Protein AF-A0A935YPF9-F1 (afdb_monomer_lite)

Sequence (66 aa):
MCVEWLPRYAPELNDIEHAWRDLKRHFLAHQTFRDLDHLDRAIHAAVTDLNNERQSKTCANLRIAA

pLDDT: mean 82.15, std 11.49, range [44.81, 94.81]

Radius of gyration: 15.63 Å; chains: 1; bounding box: 31×41×36 Å

Structure (mmCIF, N/CA/C/O backbone):
data_AF-A0A935YPF9-F1
#
_entry.id   AF-A0A935YPF9-F1
#
loop_
_atom_site.group_PDB
_atom_site.id
_atom_site.type_symbol
_atom_site.label_atom_id
_atom_site.label_alt_id
_atom_site.label_comp_id
_atom_site.label_asym_id
_atom_site.label_entity_id
_atom_site.label_seq_id
_atom_site.pdbx_PDB_ins_code
_atom_site.Cartn_x
_atom_site.Cartn_y
_atom_site.Cartn_z
_atom_site.occupancy
_atom_site.B_iso_or_equiv
_atom_site.auth_seq_id
_atom_site.auth_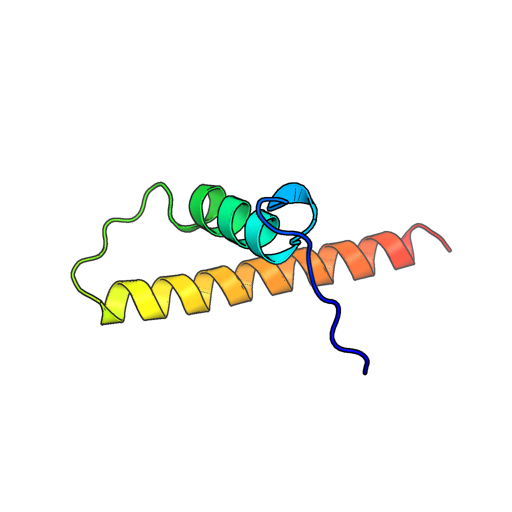comp_id
_atom_site.auth_asym_id
_atom_site.auth_atom_id
_atom_site.pdbx_PDB_model_num
ATOM 1 N N . MET A 1 1 ? 7.651 7.416 -21.903 1.00 58.00 1 MET A N 1
ATOM 2 C CA . MET A 1 1 ? 7.945 6.591 -20.711 1.00 58.00 1 MET A CA 1
ATOM 3 C C . MET A 1 1 ? 8.738 5.380 -21.170 1.00 58.00 1 MET A C 1
ATOM 5 O O . MET A 1 1 ? 8.324 4.760 -22.140 1.00 58.00 1 MET A O 1
ATOM 9 N N . CYS A 1 2 ? 9.882 5.103 -20.543 1.00 73.12 2 CYS A N 1
ATOM 10 C CA . CYS A 1 2 ? 10.684 3.900 -20.779 1.00 73.12 2 CYS A CA 1
ATOM 11 C C . CYS A 1 2 ? 10.363 2.887 -19.673 1.00 73.12 2 CYS A C 1
ATOM 13 O O . CYS A 1 2 ? 10.146 3.298 -18.536 1.00 73.12 2 CYS A O 1
ATOM 15 N N . VAL A 1 3 ? 10.307 1.596 -19.995 1.00 77.38 3 VAL A N 1
ATOM 16 C CA . VAL A 1 3 ? 10.235 0.541 -18.976 1.00 77.38 3 VAL A CA 1
ATOM 17 C C . VAL A 1 3 ? 11.650 0.309 -18.458 1.00 77.38 3 VAL A C 1
ATOM 19 O O . VAL A 1 3 ? 12.518 -0.120 -19.217 1.00 77.38 3 VAL A O 1
ATOM 22 N N . GLU A 1 4 ? 11.886 0.598 -17.182 1.00 78.50 4 GLU A N 1
ATOM 23 C CA . GLU A 1 4 ? 13.144 0.262 -16.518 1.00 78.50 4 GLU A CA 1
ATOM 24 C C . GLU A 1 4 ? 13.109 -1.195 -16.051 1.00 78.50 4 GLU A C 1
ATOM 26 O O . GLU A 1 4 ? 12.262 -1.601 -15.255 1.00 78.50 4 GLU A O 1
ATOM 31 N N . TRP A 1 5 ? 14.027 -2.001 -16.583 1.00 80.56 5 TRP A N 1
ATOM 32 C CA . TRP A 1 5 ? 14.182 -3.399 -16.200 1.00 80.56 5 TRP A CA 1
ATOM 33 C C . TRP A 1 5 ? 15.168 -3.506 -15.041 1.00 80.56 5 TRP A C 1
ATOM 35 O O . TRP A 1 5 ? 16.358 -3.237 -15.203 1.00 80.56 5 TRP A O 1
ATOM 45 N N . LEU A 1 6 ? 14.673 -3.925 -13.879 1.00 83.06 6 LEU A N 1
ATOM 46 C CA . LEU A 1 6 ? 15.507 -4.160 -12.707 1.00 83.06 6 LEU A CA 1
ATOM 47 C C . LEU A 1 6 ? 16.311 -5.469 -12.826 1.00 83.06 6 LEU A C 1
ATOM 49 O O . LEU A 1 6 ? 15.764 -6.491 -13.260 1.00 83.06 6 LEU A O 1
ATOM 53 N N . PRO A 1 7 ? 17.585 -5.483 -12.392 1.00 82.75 7 PRO A N 1
ATOM 54 C CA . PRO A 1 7 ? 18.355 -6.713 -12.279 1.00 82.75 7 PRO A CA 1
ATOM 55 C C . PRO A 1 7 ? 17.728 -7.663 -11.249 1.00 82.75 7 PRO A C 1
ATOM 57 O O . PRO A 1 7 ? 17.078 -7.260 -10.282 1.00 82.75 7 PRO A O 1
ATOM 60 N N . ARG A 1 8 ? 17.917 -8.968 -11.466 1.00 76.31 8 ARG A N 1
ATOM 61 C CA . ARG A 1 8 ? 17.348 -9.999 -10.592 1.00 76.31 8 ARG A CA 1
ATOM 62 C C . ARG A 1 8 ? 17.951 -9.886 -9.183 1.00 76.31 8 ARG A C 1
ATOM 64 O O . ARG A 1 8 ? 19.165 -9.792 -9.052 1.00 76.31 8 ARG A O 1
ATOM 71 N N . TYR A 1 9 ? 17.098 -9.975 -8.159 1.00 73.94 9 TYR A N 1
ATOM 72 C CA . TYR A 1 9 ? 17.457 -9.923 -6.731 1.00 73.94 9 TYR A CA 1
ATOM 73 C C . TYR A 1 9 ? 17.995 -8.581 -6.210 1.00 73.94 9 TYR A C 1
ATOM 75 O O . TYR A 1 9 ? 18.699 -8.585 -5.206 1.00 73.94 9 TYR A O 1
ATOM 83 N N . ALA A 1 10 ? 17.626 -7.456 -6.828 1.00 82.94 10 ALA A N 1
ATOM 84 C CA . ALA A 1 10 ? 17.965 -6.117 -6.333 1.00 82.94 10 ALA A CA 1
ATOM 85 C C . ALA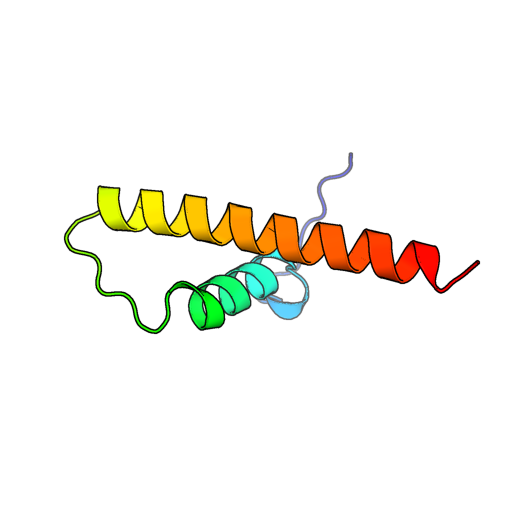 A 1 10 ? 16.734 -5.369 -5.766 1.00 82.94 10 ALA A C 1
ATOM 87 O O . ALA A 1 10 ? 16.274 -4.395 -6.366 1.00 82.94 10 ALA A O 1
ATOM 88 N N . PRO A 1 11 ? 16.122 -5.828 -4.654 1.00 75.50 11 PRO A N 1
ATOM 89 C CA . PRO A 1 11 ? 14.963 -5.159 -4.057 1.00 75.50 11 PRO A CA 1
ATOM 90 C C . PRO A 1 11 ? 15.271 -3.738 -3.559 1.00 75.50 11 PRO A C 1
ATOM 92 O O . PRO A 1 11 ? 14.364 -2.920 -3.464 1.00 75.50 11 PRO A O 1
ATOM 95 N N . GLU A 1 12 ? 16.533 -3.426 -3.265 1.00 78.56 12 GLU A N 1
ATOM 96 C CA . GLU A 1 12 ? 17.009 -2.096 -2.875 1.00 78.56 12 GLU A CA 1
ATOM 97 C C . GLU A 1 12 ? 16.880 -1.052 -3.988 1.00 78.56 12 GLU A C 1
ATOM 99 O O . GLU A 1 12 ? 16.807 0.138 -3.702 1.00 78.56 12 GLU A O 1
ATOM 104 N N . LEU A 1 13 ? 16.835 -1.495 -5.247 1.00 80.81 13 LEU A N 1
ATOM 105 C CA . LEU A 1 13 ? 16.636 -0.628 -6.405 1.00 80.81 13 LEU A CA 1
ATOM 106 C C . LEU A 1 13 ? 15.147 -0.446 -6.741 1.00 80.81 13 LEU A C 1
ATOM 108 O O . LEU A 1 13 ? 14.809 0.307 -7.649 1.00 80.81 13 LEU A O 1
ATOM 112 N N . ASN A 1 14 ? 14.251 -1.160 -6.052 1.00 83.50 14 ASN A N 1
ATOM 113 C CA . ASN A 1 14 ? 12.817 -1.060 -6.269 1.00 83.50 14 ASN A CA 1
ATOM 114 C C . ASN A 1 14 ? 12.179 -0.180 -5.188 1.00 83.50 14 ASN A C 1
ATOM 116 O O . ASN A 1 14 ? 11.874 -0.642 -4.086 1.00 83.50 14 ASN A O 1
ATOM 120 N N . ASP A 1 15 ? 11.901 1.078 -5.524 1.00 81.69 15 ASP A N 1
ATOM 121 C CA . ASP A 1 15 ? 11.263 2.037 -4.611 1.00 81.69 15 ASP A CA 1
ATOM 122 C C . ASP A 1 15 ? 9.915 1.545 -4.058 1.00 81.69 15 ASP A C 1
ATOM 124 O O . ASP A 1 15 ? 9.510 1.907 -2.946 1.00 81.69 15 ASP A O 1
ATOM 128 N N . ILE A 1 16 ? 9.229 0.672 -4.802 1.00 85.44 16 ILE A N 1
ATOM 129 C CA . ILE A 1 16 ? 7.971 0.060 -4.373 1.00 85.44 16 ILE A CA 1
ATOM 130 C C . ILE A 1 16 ? 8.199 -0.838 -3.147 1.00 85.44 16 ILE A C 1
ATOM 132 O O . ILE A 1 16 ? 7.393 -0.804 -2.219 1.00 85.44 16 ILE A O 1
ATOM 136 N N . GLU A 1 17 ? 9.308 -1.580 -3.069 1.00 86.81 17 GLU A N 1
ATOM 137 C CA . GLU A 1 17 ? 9.640 -2.415 -1.900 1.00 86.81 17 GLU A CA 1
ATOM 138 C C . GLU A 1 17 ? 9.845 -1.567 -0.641 1.00 86.81 17 GLU A C 1
ATOM 140 O O . GLU A 1 17 ? 9.392 -1.918 0.455 1.00 86.81 17 GLU A O 1
ATOM 145 N N . HIS A 1 18 ? 10.492 -0.410 -0.796 1.00 84.94 18 HIS A N 1
ATOM 146 C CA . HIS A 1 18 ? 10.672 0.548 0.289 1.00 84.94 18 HIS A CA 1
ATOM 147 C C . HIS A 1 18 ? 9.330 1.123 0.757 1.00 84.94 18 HIS A C 1
ATOM 149 O O . HIS A 1 18 ? 9.066 1.147 1.962 1.00 84.94 18 HIS A O 1
ATOM 155 N N . ALA A 1 19 ? 8.458 1.519 -0.173 1.00 87.56 19 ALA A N 1
ATOM 156 C CA . ALA A 1 19 ? 7.120 2.007 0.153 1.00 87.56 19 ALA A CA 1
ATOM 157 C C . ALA A 1 19 ? 6.268 0.937 0.860 1.00 87.56 19 ALA A C 1
ATOM 159 O O . ALA A 1 19 ? 5.633 1.224 1.873 1.00 87.56 19 ALA A O 1
ATOM 160 N N . TRP A 1 20 ? 6.304 -0.316 0.397 1.00 89.00 20 TRP A N 1
ATOM 161 C CA . TRP A 1 20 ? 5.584 -1.421 1.040 1.00 89.00 20 TRP A CA 1
ATOM 162 C C . TRP A 1 20 ? 6.095 -1.742 2.441 1.00 89.00 20 TRP A C 1
ATOM 164 O O . TRP A 1 20 ? 5.305 -2.090 3.324 1.00 89.00 20 TRP A O 1
ATOM 174 N N . ARG A 1 21 ? 7.410 -1.663 2.667 1.00 89.19 21 ARG A N 1
ATOM 175 C CA . ARG A 1 21 ? 8.000 -1.847 3.999 1.00 89.19 21 ARG A CA 1
ATOM 176 C C . ARG A 1 21 ? 7.480 -0.796 4.978 1.00 89.19 21 ARG A C 1
ATOM 178 O O . ARG A 1 21 ? 7.105 -1.152 6.094 1.00 89.19 21 ARG A O 1
ATOM 185 N N . ASP A 1 22 ? 7.452 0.459 4.546 1.00 89.25 22 ASP A N 1
ATOM 186 C CA . ASP A 1 22 ? 6.978 1.597 5.332 1.00 89.25 22 ASP A CA 1
ATOM 187 C C . ASP A 1 22 ? 5.482 1.464 5.652 1.00 89.25 22 ASP A C 1
ATOM 189 O O . ASP A 1 22 ? 5.091 1.450 6.820 1.00 89.25 22 ASP A O 1
ATOM 193 N N . LEU A 1 23 ? 4.663 1.195 4.628 1.00 91.00 23 LEU A N 1
ATOM 194 C CA . LEU A 1 23 ? 3.224 0.962 4.759 1.00 91.00 23 LEU A CA 1
ATOM 195 C C . LEU A 1 23 ? 2.916 -0.120 5.807 1.00 91.00 23 LEU A C 1
ATOM 197 O O . LEU A 1 23 ? 2.133 0.092 6.733 1.00 91.00 23 LEU A O 1
ATOM 201 N N . LYS A 1 24 ? 3.576 -1.281 5.701 1.00 90.38 24 LYS A N 1
ATOM 202 C CA . LYS A 1 24 ? 3.361 -2.396 6.632 1.00 90.38 24 LYS A CA 1
ATOM 203 C C . LYS A 1 24 ? 3.764 -2.043 8.060 1.00 90.38 24 LYS A C 1
ATOM 205 O O . LYS A 1 24 ? 3.049 -2.402 8.990 1.00 90.38 24 LYS A O 1
ATOM 210 N N . ARG A 1 25 ? 4.898 -1.362 8.243 1.00 89.81 25 ARG A N 1
ATOM 211 C CA . ARG A 1 25 ? 5.439 -1.054 9.572 1.00 89.81 25 ARG A CA 1
ATOM 212 C C . ARG A 1 25 ? 4.661 0.051 10.283 1.00 89.81 25 ARG A C 1
ATOM 214 O O . ARG A 1 25 ? 4.475 -0.044 11.490 1.00 89.81 25 ARG A O 1
ATOM 221 N N . HIS A 1 26 ? 4.234 1.075 9.553 1.00 88.38 26 HIS A N 1
ATOM 222 C CA . HIS A 1 26 ? 3.631 2.269 10.142 1.00 88.38 26 HIS A CA 1
ATOM 223 C C . HIS A 1 26 ? 2.106 2.197 10.204 1.00 88.38 26 HIS A C 1
ATOM 225 O O . HIS A 1 26 ? 1.525 2.630 11.194 1.00 88.38 26 HIS A O 1
ATOM 231 N N . PHE A 1 27 ? 1.461 1.602 9.199 1.00 85.19 27 PHE A N 1
ATOM 232 C CA . PHE A 1 27 ? 0.002 1.620 9.094 1.00 85.19 27 PHE A CA 1
ATOM 233 C C . PHE A 1 27 ? -0.638 0.279 9.459 1.00 85.19 27 PHE A C 1
ATOM 235 O O . PHE A 1 27 ? -1.733 0.258 10.012 1.00 85.19 27 PHE A O 1
ATOM 242 N N . LEU A 1 28 ? 0.026 -0.853 9.194 1.00 87.75 28 LEU A N 1
ATOM 243 C CA . LEU A 1 28 ? -0.594 -2.182 9.335 1.00 87.75 28 LEU A CA 1
ATOM 244 C C . LEU A 1 28 ? -0.068 -3.012 10.523 1.00 87.75 28 LEU A C 1
ATOM 246 O O . LEU A 1 28 ? -0.691 -4.007 10.879 1.00 87.75 28 LEU A O 1
ATOM 250 N N . ALA A 1 29 ? 1.035 -2.618 11.169 1.00 86.38 29 ALA A N 1
ATOM 251 C CA . ALA A 1 29 ? 1.751 -3.448 12.153 1.00 86.38 29 ALA A CA 1
ATOM 252 C C . ALA A 1 29 ? 0.959 -3.818 13.424 1.00 86.38 29 ALA A C 1
ATOM 254 O O . ALA A 1 29 ? 1.313 -4.778 14.107 1.00 86.38 29 ALA A O 1
ATOM 255 N N . HIS A 1 30 ? -0.107 -3.083 13.744 1.00 86.75 30 HIS A N 1
ATOM 256 C CA . HIS A 1 30 ? -0.934 -3.305 14.938 1.00 86.75 30 HIS A CA 1
ATOM 257 C C . HIS A 1 30 ? -2.409 -3.553 14.609 1.00 86.75 30 HIS A C 1
ATOM 259 O O . HIS A 1 30 ? -3.265 -3.470 15.488 1.00 86.75 30 HIS A O 1
ATOM 265 N N . GLN A 1 31 ? -2.714 -3.861 13.348 1.00 85.62 31 GLN A N 1
ATOM 266 C CA . GLN A 1 31 ? -4.073 -4.145 12.909 1.00 85.62 31 GLN A CA 1
ATOM 267 C C . GLN A 1 31 ? -4.273 -5.649 12.725 1.00 85.62 31 GLN A C 1
ATOM 269 O O . GLN A 1 31 ? -3.424 -6.351 12.179 1.00 85.62 31 GLN A O 1
ATOM 274 N N . THR A 1 32 ? -5.419 -6.147 13.183 1.00 89.12 32 THR A N 1
ATOM 275 C CA . THR A 1 32 ? -5.885 -7.501 12.878 1.00 89.12 32 THR A CA 1
ATOM 276 C C . THR A 1 32 ? -7.053 -7.403 11.910 1.00 89.12 32 THR A C 1
ATOM 278 O O . THR A 1 32 ? -8.041 -6.712 12.162 1.00 89.12 32 THR A O 1
ATOM 281 N N . PHE A 1 33 ? -6.926 -8.083 10.776 1.00 89.75 33 PHE A N 1
ATOM 282 C CA . PHE A 1 33 ? -7.936 -8.068 9.725 1.00 89.75 33 PHE A CA 1
ATOM 283 C C . PHE A 1 33 ? -8.869 -9.259 9.904 1.00 89.75 33 PHE A C 1
ATOM 285 O O . PHE A 1 33 ? -8.434 -10.374 10.182 1.00 89.75 33 PHE A O 1
ATOM 292 N N . ARG A 1 34 ? -10.169 -9.001 9.777 1.00 90.06 34 ARG A N 1
ATOM 293 C CA . ARG A 1 34 ? -11.225 -10.002 9.967 1.00 90.06 34 ARG A CA 1
ATOM 294 C C . ARG A 1 34 ? -11.470 -10.807 8.691 1.00 90.06 34 ARG A C 1
ATOM 296 O O . ARG A 1 34 ? -11.807 -11.982 8.763 1.00 90.06 34 ARG A O 1
ATOM 303 N N . ASP A 1 35 ? -11.294 -10.157 7.550 1.00 93.94 35 ASP A N 1
ATOM 304 C CA . ASP A 1 35 ? -11.592 -10.658 6.218 1.00 93.94 35 ASP A CA 1
ATOM 305 C C . ASP A 1 35 ? -10.743 -9.901 5.185 1.00 93.94 35 ASP A C 1
ATOM 307 O O . ASP A 1 35 ? -10.084 -8.903 5.503 1.00 93.94 35 ASP A O 1
ATOM 311 N N . LEU A 1 36 ? -10.731 -10.408 3.951 1.00 93.12 36 LEU A N 1
ATOM 312 C CA . LEU A 1 36 ? -9.947 -9.832 2.860 1.00 93.12 36 LEU A CA 1
ATOM 313 C C . LEU A 1 36 ? -10.437 -8.431 2.475 1.00 93.12 36 LEU A C 1
ATOM 315 O O . LEU A 1 36 ? -9.607 -7.572 2.198 1.00 93.12 36 LEU A O 1
ATOM 319 N N . ASP A 1 37 ? -11.744 -8.162 2.534 1.00 94.81 37 ASP A N 1
ATOM 320 C CA . ASP A 1 37 ? -12.300 -6.837 2.227 1.00 94.81 37 ASP A CA 1
ATOM 321 C C . ASP A 1 37 ? -11.894 -5.789 3.276 1.00 94.81 37 ASP A C 1
ATOM 323 O O . ASP A 1 37 ? -11.722 -4.605 2.979 1.00 94.81 37 ASP A O 1
ATOM 327 N N . HIS A 1 38 ? -11.755 -6.193 4.540 1.00 92.31 38 HIS A N 1
ATOM 328 C CA . HIS A 1 38 ? -11.223 -5.337 5.595 1.00 92.31 38 HIS A CA 1
ATOM 329 C C . HIS A 1 38 ? -9.743 -5.015 5.353 1.00 92.31 38 HIS A C 1
ATOM 331 O O . HIS A 1 38 ? -9.350 -3.858 5.497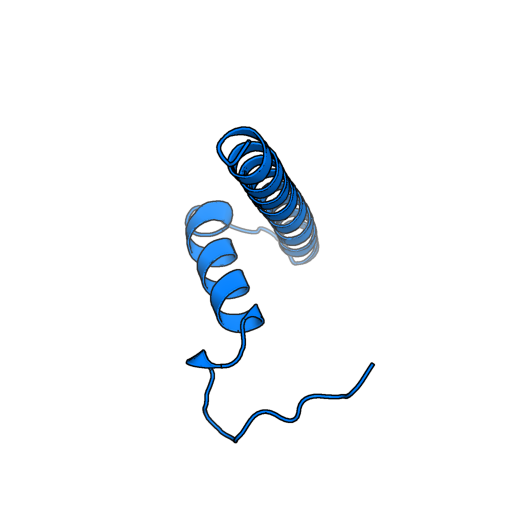 1.00 92.31 38 HIS A O 1
ATOM 337 N N . LEU A 1 39 ? -8.942 -6.001 4.939 1.00 92.62 39 LEU A N 1
ATOM 338 C CA . LEU A 1 39 ? -7.543 -5.778 4.570 1.00 92.62 39 LEU A CA 1
ATOM 339 C C . LEU A 1 39 ? -7.419 -4.837 3.364 1.00 92.62 39 LEU A C 1
ATOM 341 O O . LEU A 1 39 ? -6.636 -3.894 3.415 1.00 92.62 39 LEU A O 1
ATOM 345 N N . ASP A 1 40 ? -8.203 -5.066 2.312 1.00 94.31 40 ASP A N 1
ATOM 346 C CA . ASP A 1 40 ? -8.191 -4.254 1.094 1.00 94.31 40 ASP A CA 1
ATOM 347 C C . ASP A 1 40 ? -8.487 -2.778 1.403 1.00 94.31 40 ASP A C 1
ATOM 349 O O . ASP A 1 40 ? -7.683 -1.889 1.107 1.00 94.31 40 ASP A O 1
ATOM 353 N N . ARG A 1 41 ? -9.570 -2.522 2.146 1.00 94.12 41 ARG A N 1
ATOM 354 C CA . ARG A 1 41 ? -9.920 -1.169 2.603 1.00 94.12 41 ARG A CA 1
ATOM 355 C C . ARG A 1 41 ? -8.827 -0.538 3.460 1.00 94.12 41 ARG A C 1
ATOM 357 O O . ARG A 1 41 ? -8.527 0.642 3.281 1.00 94.12 41 ARG A O 1
ATOM 364 N N . ALA A 1 42 ? -8.221 -1.301 4.369 1.00 92.69 42 ALA A N 1
ATOM 365 C CA . ALA A 1 42 ? -7.146 -0.801 5.220 1.00 92.69 42 ALA A CA 1
ATOM 366 C C . ALA A 1 42 ? -5.889 -0.441 4.413 1.00 92.69 42 ALA A C 1
ATOM 368 O O . ALA A 1 42 ? -5.259 0.577 4.692 1.00 92.69 42 ALA A O 1
ATOM 369 N N . ILE A 1 43 ? -5.547 -1.227 3.387 1.00 92.38 43 ILE A N 1
ATOM 370 C CA . ILE A 1 43 ? -4.439 -0.925 2.473 1.00 92.38 43 ILE A CA 1
ATOM 371 C C . ILE A 1 43 ? -4.738 0.355 1.688 1.00 92.38 43 ILE A C 1
ATOM 373 O O . ILE A 1 43 ? -3.892 1.247 1.646 1.00 92.38 43 ILE A O 1
ATOM 377 N N . HIS A 1 44 ? -5.934 0.487 1.109 1.00 94.00 44 HIS A N 1
ATOM 378 C CA . HIS A 1 44 ? -6.322 1.684 0.355 1.00 94.00 44 HIS A CA 1
ATOM 379 C C . HIS A 1 44 ? -6.293 2.961 1.208 1.00 94.00 44 HIS A C 1
ATOM 381 O O . HIS A 1 44 ? -5.794 3.998 0.757 1.00 94.00 44 HIS A O 1
ATOM 387 N N . ALA A 1 45 ? -6.776 2.883 2.450 1.00 92.75 45 ALA A N 1
ATOM 388 C CA . ALA A 1 45 ? -6.698 3.986 3.402 1.00 92.75 45 ALA A CA 1
ATOM 389 C C . ALA A 1 45 ? -5.237 4.333 3.735 1.00 92.75 45 ALA A C 1
ATOM 391 O O . ALA A 1 45 ? -4.823 5.477 3.567 1.00 92.75 45 ALA A O 1
ATOM 392 N N . ALA A 1 46 ? -4.429 3.332 4.093 1.00 91.75 46 ALA A N 1
ATOM 393 C CA . ALA A 1 46 ? -3.022 3.522 4.435 1.00 91.75 46 ALA A CA 1
ATOM 394 C C . ALA A 1 46 ? -2.202 4.134 3.285 1.00 91.75 46 ALA A C 1
ATOM 396 O O . ALA A 1 46 ? -1.356 4.995 3.512 1.00 91.75 46 ALA A O 1
ATOM 397 N N . VAL A 1 47 ? -2.459 3.723 2.039 1.00 91.50 47 VAL A N 1
ATOM 398 C CA . VAL A 1 47 ? -1.797 4.299 0.857 1.00 91.50 47 VAL A CA 1
ATOM 399 C C . VAL A 1 47 ? -2.202 5.760 0.659 1.00 91.50 47 VAL A C 1
ATOM 401 O O . VAL A 1 47 ? -1.357 6.589 0.322 1.00 91.50 47 VAL A O 1
ATOM 404 N N . THR A 1 48 ? -3.474 6.092 0.885 1.00 91.88 48 THR A N 1
ATOM 405 C CA . THR A 1 48 ? -3.965 7.475 0.791 1.00 91.88 48 THR A CA 1
ATOM 406 C C . THR A 1 48 ? -3.286 8.364 1.832 1.00 91.88 48 THR A C 1
ATOM 408 O O . THR A 1 48 ? -2.769 9.426 1.484 1.00 91.88 48 THR A O 1
ATOM 411 N N . ASP A 1 49 ? -3.202 7.904 3.079 1.00 90.00 49 ASP A N 1
ATOM 412 C CA . ASP A 1 49 ? -2.533 8.630 4.160 1.00 90.00 49 ASP A CA 1
ATOM 413 C C . ASP A 1 49 ? -1.033 8.806 3.889 1.00 90.00 49 ASP A C 1
ATOM 415 O O . ASP A 1 49 ? -0.512 9.920 3.982 1.00 90.00 49 ASP A O 1
ATOM 419 N N . LEU A 1 50 ? -0.346 7.745 3.447 1.00 88.69 50 LEU A N 1
ATOM 420 C CA . LEU A 1 50 ? 1.070 7.805 3.079 1.00 88.69 50 LEU A CA 1
ATOM 421 C C . LEU A 1 50 ? 1.330 8.808 1.941 1.00 88.69 50 LEU A C 1
ATOM 423 O O . LEU A 1 50 ? 2.312 9.557 1.976 1.00 88.69 50 LEU A O 1
ATOM 427 N N . ASN A 1 51 ? 0.454 8.847 0.936 1.00 88.00 51 ASN A N 1
ATOM 428 C CA . ASN A 1 51 ? 0.555 9.798 -0.170 1.00 88.00 51 ASN A CA 1
ATOM 429 C C . ASN A 1 51 ? 0.334 11.241 0.300 1.00 88.00 51 ASN A C 1
ATOM 431 O O . ASN A 1 51 ? 1.111 12.121 -0.076 1.00 88.00 51 ASN A O 1
ATOM 435 N N . ASN A 1 52 ? -0.658 11.480 1.162 1.00 87.31 52 ASN A N 1
ATOM 436 C CA . ASN A 1 52 ? -0.912 12.796 1.751 1.00 87.31 52 ASN A CA 1
ATOM 437 C C . ASN A 1 52 ? 0.287 13.287 2.578 1.00 87.31 52 ASN A C 1
ATOM 439 O O . ASN A 1 52 ? 0.722 14.434 2.433 1.00 87.31 52 ASN A O 1
ATOM 443 N N . GLU A 1 53 ? 0.879 12.414 3.399 1.00 85.44 53 GLU A N 1
ATOM 444 C CA . GLU A 1 53 ? 2.091 12.732 4.157 1.00 85.44 53 GLU A CA 1
ATOM 445 C C . GLU A 1 53 ? 3.267 13.106 3.249 1.00 85.44 53 GLU A C 1
ATOM 447 O O . GLU A 1 53 ? 3.965 14.094 3.500 1.00 85.44 53 GLU A O 1
ATOM 452 N N . ARG A 1 54 ? 3.507 12.320 2.192 1.00 83.62 54 ARG A N 1
ATOM 453 C CA . ARG A 1 54 ? 4.595 12.572 1.239 1.00 83.62 54 ARG A CA 1
ATOM 454 C C . ARG A 1 54 ? 4.374 13.869 0.465 1.00 83.62 54 ARG A C 1
ATOM 456 O O . ARG A 1 54 ? 5.310 14.653 0.335 1.00 83.62 54 ARG A O 1
ATOM 463 N N . GLN A 1 55 ? 3.151 14.138 0.013 1.00 80.19 55 GLN A N 1
ATOM 464 C CA . GLN A 1 55 ? 2.819 15.368 -0.707 1.00 80.19 55 GLN A CA 1
ATOM 465 C C . GLN A 1 55 ? 3.002 16.613 0.173 1.00 80.19 55 GLN A C 1
ATOM 467 O O . GLN A 1 55 ? 3.577 17.605 -0.276 1.00 80.19 55 GLN A O 1
ATOM 472 N N . SER A 1 56 ? 2.590 16.543 1.442 1.00 72.12 56 SER A N 1
ATOM 473 C CA . SER A 1 56 ? 2.799 17.620 2.415 1.00 72.12 56 SER A CA 1
ATOM 474 C C . SER A 1 56 ? 4.290 17.916 2.638 1.00 72.12 56 SER A C 1
ATOM 476 O O . SER A 1 56 ? 4.712 19.075 2.588 1.00 72.12 56 SER A O 1
ATOM 478 N N . LYS A 1 57 ? 5.121 16.871 2.781 1.00 69.94 57 LYS A N 1
ATOM 479 C CA . LYS A 1 57 ? 6.584 16.996 2.933 1.00 69.94 57 LYS A CA 1
ATOM 480 C C . LYS A 1 57 ? 7.240 17.619 1.694 1.00 69.94 57 LYS A C 1
ATOM 482 O O . LYS A 1 57 ? 8.102 18.484 1.834 1.00 69.94 57 LYS A O 1
ATOM 487 N N . THR A 1 58 ? 6.809 17.249 0.487 1.00 70.50 58 THR A N 1
ATOM 488 C CA . THR A 1 58 ? 7.313 17.854 -0.758 1.00 70.50 58 THR A CA 1
ATOM 489 C C . THR A 1 58 ? 6.977 19.346 -0.843 1.00 70.50 58 THR A C 1
ATOM 491 O O . THR A 1 58 ? 7.863 20.155 -1.116 1.00 70.50 58 THR A O 1
ATOM 494 N N . CYS A 1 59 ? 5.736 19.742 -0.540 1.00 63.09 59 CYS A N 1
ATOM 495 C CA . CYS A 1 59 ? 5.335 21.153 -0.521 1.00 63.09 59 CYS A CA 1
ATOM 496 C C . CYS A 1 59 ? 6.084 21.971 0.547 1.00 63.09 59 CYS A C 1
ATOM 498 O O . CYS A 1 59 ? 6.435 23.126 0.303 1.00 63.09 59 CYS A O 1
ATOM 500 N N . ALA A 1 60 ? 6.356 21.386 1.717 1.00 63.47 60 ALA A N 1
ATOM 501 C CA . ALA A 1 60 ? 7.130 22.036 2.774 1.00 63.47 60 ALA A CA 1
ATOM 502 C C . ALA A 1 60 ? 8.600 22.249 2.373 1.00 63.47 60 ALA A C 1
ATOM 504 O O . ALA A 1 60 ? 9.129 23.342 2.562 1.00 63.47 60 ALA A O 1
ATOM 505 N N . ASN A 1 61 ? 9.238 21.248 1.756 1.00 61.34 61 ASN A N 1
ATOM 506 C CA . ASN A 1 61 ? 10.620 21.359 1.277 1.00 61.34 61 ASN A CA 1
ATOM 507 C C . ASN A 1 61 ? 10.772 22.414 0.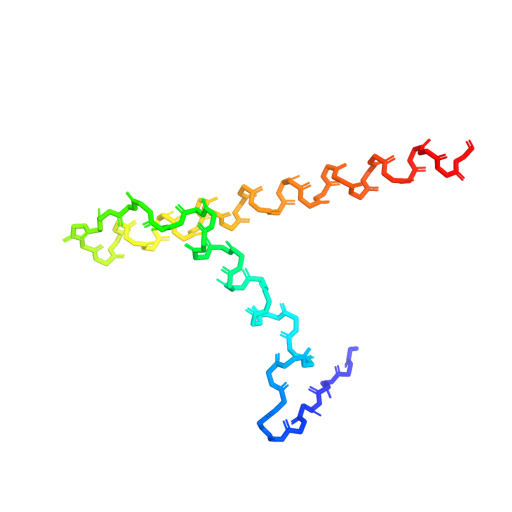171 1.00 61.34 61 ASN A C 1
ATOM 509 O O . ASN A 1 61 ? 11.733 23.179 0.184 1.00 61.34 61 ASN A O 1
ATOM 513 N N . LEU A 1 62 ? 9.796 22.520 -0.737 1.00 61.00 62 LEU A N 1
ATOM 514 C CA . LEU A 1 62 ? 9.782 23.569 -1.763 1.00 61.00 62 LEU A CA 1
ATOM 515 C C . LEU A 1 62 ? 9.611 24.979 -1.173 1.00 61.00 62 LEU A C 1
ATOM 517 O O . LEU A 1 62 ? 10.127 25.937 -1.735 1.00 61.00 62 LEU A O 1
ATOM 521 N N . ARG A 1 63 ? 8.915 25.118 -0.036 1.00 56.44 63 ARG A N 1
ATOM 522 C CA . ARG A 1 63 ? 8.741 26.408 0.656 1.00 56.44 63 ARG A CA 1
ATOM 523 C C . ARG A 1 63 ? 9.974 26.871 1.432 1.00 56.44 63 ARG A C 1
ATOM 525 O O . ARG A 1 63 ? 10.099 28.066 1.659 1.00 56.44 63 A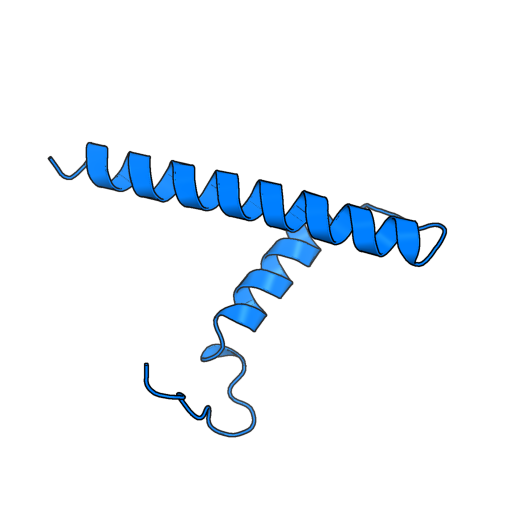RG A O 1
ATOM 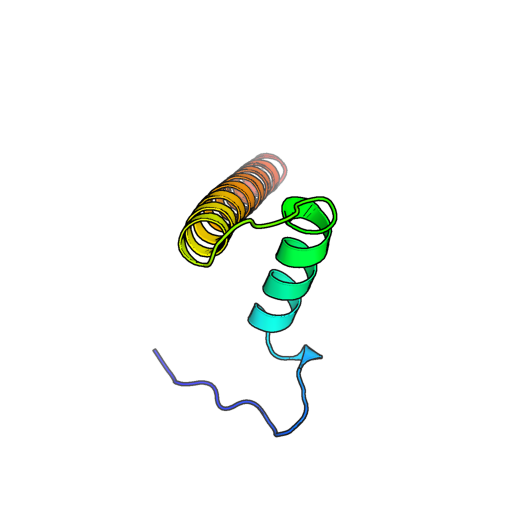532 N N . ILE A 1 64 ? 10.829 25.954 1.885 1.00 60.09 64 ILE A N 1
ATOM 533 C CA . ILE A 1 64 ? 12.033 26.277 2.675 1.00 60.09 64 ILE A CA 1
ATOM 534 C C . ILE A 1 64 ? 13.232 26.597 1.765 1.00 60.09 64 ILE A C 1
ATOM 536 O O . ILE A 1 64 ? 14.159 27.277 2.189 1.00 60.09 64 ILE A O 1
ATOM 540 N N . ALA A 1 65 ? 13.213 26.135 0.514 1.00 54.66 65 ALA A N 1
ATOM 541 C CA . ALA A 1 65 ? 14.287 26.354 -0.455 1.00 54.66 65 ALA A CA 1
ATOM 542 C C . ALA A 1 65 ? 14.183 27.678 -1.250 1.00 54.66 65 ALA A C 1
ATOM 544 O O . ALA A 1 65 ? 14.885 27.819 -2.252 1.00 54.66 65 ALA A O 1
ATOM 545 N N . ALA A 1 66 ? 13.315 28.612 -0.844 1.00 44.81 66 ALA A N 1
ATOM 546 C CA . ALA A 1 66 ? 13.071 29.893 -1.518 1.00 44.81 66 ALA A CA 1
ATOM 547 C C . ALA A 1 66 ? 13.596 31.087 -0.712 1.00 44.81 66 ALA A C 1
ATOM 549 O O . ALA A 1 66 ? 13.437 31.074 0.530 1.00 44.81 66 ALA A O 1
#

Secondary structure (DSSP, 8-state):
-----PPTT-GGG-HHHHHHHHHIIIIITT---SSHHHHHHHHHHHHHHHHHHHHHHHHHHHHH--

Foldseek 3Di:
DDDDDDDPPPVVPPVVSVVVVCLCVPQPVPDDAPDPVSVVVSSVVSVVVVVVVVVVVVVVVVVVVD